Protein AF-A0A8I0HDG0-F1 (afdb_monomer)

Sequence (80 aa):
AVIGAGHAGIEAALASARLGCKTIIFTINNDAVGNCPCNPSIGGTAKGHLVREIDALGGEMGKTADECFLQMRMLNRGKG

pLDDT: mean 96.66, std 3.15, range [71.56, 98.5]

InterPro domains:
  IPR002218 tRNA uridine 5-carboxymethylaminomethyl modification enzyme MnmG-related [PTHR11806] (2-80)
  IPR036188 FAD/NAD(P)-binding domain superfamily [G3DSA:3.50.50.60] (1-80)
  IPR036188 FAD/NAD(P)-binding domain superfamily [SSF51905] (1-64)
  IPR040131 MnmG, N-terminal domain [PF01134] (2-80)

Structure (mmCIF, N/CA/C/O backbone):
data_AF-A0A8I0HDG0-F1
#
_entry.id   AF-A0A8I0HDG0-F1
#
loop_
_atom_site.group_PDB
_atom_site.id
_atom_site.type_symbol
_atom_site.label_atom_id
_atom_site.label_alt_id
_atom_site.label_comp_id
_atom_site.label_asym_id
_atom_site.label_entity_id
_atom_site.label_seq_id
_atom_site.pdbx_PDB_ins_code
_atom_site.Cartn_x
_atom_site.Cartn_y
_atom_site.Cartn_z
_atom_site.occupancy
_atom_site.B_iso_or_equiv
_atom_site.auth_seq_id
_atom_site.auth_comp_id
_atom_site.auth_asym_id
_atom_site.auth_atom_id
_atom_site.pdbx_PDB_model_num
ATOM 1 N N . ALA A 1 1 ? -4.108 -0.710 17.762 1.00 95.06 1 ALA A N 1
ATOM 2 C CA . ALA A 1 1 ? -3.648 0.642 17.386 1.00 95.06 1 ALA A CA 1
ATOM 3 C C . ALA A 1 1 ? -2.386 0.504 16.549 1.00 95.06 1 ALA A C 1
ATOM 5 O O . ALA A 1 1 ? -1.575 -0.355 16.871 1.00 95.06 1 ALA A O 1
ATOM 6 N N . VAL A 1 2 ? -2.237 1.303 15.495 1.00 98.12 2 VAL A N 1
ATOM 7 C CA . VAL A 1 2 ? -1.065 1.316 14.606 1.00 98.12 2 VAL A CA 1
ATOM 8 C C . VAL A 1 2 ? -0.363 2.663 14.753 1.00 98.12 2 VAL A C 1
ATOM 10 O O . VAL A 1 2 ? -1.027 3.698 14.751 1.00 98.12 2 VAL A O 1
ATOM 13 N N . ILE A 1 3 ? 0.960 2.658 14.916 1.00 98.19 3 ILE A N 1
ATOM 14 C CA . ILE A 1 3 ? 1.762 3.878 15.071 1.00 98.19 3 ILE A CA 1
ATOM 15 C C . ILE A 1 3 ? 2.550 4.121 13.784 1.00 98.19 3 ILE A C 1
ATOM 17 O O . ILE A 1 3 ? 3.392 3.310 13.406 1.00 98.19 3 ILE A O 1
ATOM 21 N N . GLY A 1 4 ? 2.280 5.252 13.137 1.00 97.81 4 GLY A N 1
ATOM 22 C CA . GLY A 1 4 ? 2.851 5.662 11.860 1.00 97.81 4 GLY A CA 1
ATOM 23 C C . GLY A 1 4 ? 1.936 5.335 10.679 1.00 97.81 4 GLY A C 1
ATOM 24 O O . GLY A 1 4 ? 1.501 4.199 10.520 1.00 97.81 4 GLY A O 1
ATOM 25 N N . ALA A 1 5 ? 1.694 6.324 9.813 1.00 97.56 5 ALA A N 1
ATOM 26 C CA . ALA A 1 5 ? 0.898 6.186 8.588 1.00 97.56 5 ALA A CA 1
ATOM 27 C C . ALA A 1 5 ? 1.757 6.162 7.308 1.00 97.56 5 ALA A C 1
ATOM 29 O O . ALA A 1 5 ? 1.406 6.742 6.281 1.00 97.56 5 ALA A O 1
ATOM 30 N N . GLY A 1 6 ? 2.910 5.491 7.379 1.00 97.25 6 GLY A N 1
ATOM 31 C CA . GLY A 1 6 ? 3.689 5.121 6.193 1.00 97.25 6 GLY A CA 1
ATOM 32 C C . GLY A 1 6 ? 3.137 3.857 5.523 1.00 97.25 6 GLY A C 1
ATOM 33 O O . GLY A 1 6 ? 2.182 3.262 6.016 1.00 97.25 6 GLY A O 1
ATOM 34 N N . HIS A 1 7 ? 3.783 3.397 4.448 1.00 97.62 7 HIS A N 1
ATOM 35 C CA . HIS A 1 7 ? 3.344 2.240 3.648 1.00 97.62 7 HIS A CA 1
ATOM 36 C C . HIS A 1 7 ? 2.962 1.005 4.488 1.00 97.62 7 HIS A C 1
ATOM 38 O O . HIS A 1 7 ? 1.880 0.455 4.327 1.00 97.62 7 HIS A O 1
ATOM 44 N N . ALA A 1 8 ? 3.814 0.608 5.440 1.00 97.88 8 ALA A N 1
ATOM 45 C CA . ALA A 1 8 ? 3.543 -0.541 6.309 1.00 97.88 8 ALA A CA 1
ATOM 46 C C . ALA A 1 8 ? 2.375 -0.297 7.282 1.00 97.88 8 ALA A C 1
ATOM 48 O O . ALA A 1 8 ? 1.581 -1.197 7.545 1.00 97.88 8 ALA A O 1
ATOM 49 N N . GLY A 1 9 ? 2.265 0.921 7.818 1.00 98.19 9 GLY A N 1
ATOM 50 C CA . GLY A 1 9 ? 1.213 1.281 8.765 1.00 98.19 9 GLY A CA 1
ATOM 51 C C . GLY A 1 9 ? -0.164 1.351 8.114 1.00 98.19 9 GLY A C 1
ATOM 52 O O . GLY A 1 9 ? -1.143 0.913 8.713 1.00 98.19 9 GLY A O 1
ATOM 53 N N . ILE A 1 10 ? -0.230 1.835 6.871 1.00 98.25 10 ILE A N 1
ATOM 54 C CA . ILE A 1 10 ? -1.459 1.859 6.072 1.00 98.25 10 ILE A CA 1
ATOM 55 C C . ILE A 1 10 ? -1.974 0.434 5.855 1.00 98.25 10 ILE A C 1
ATOM 57 O O . ILE A 1 10 ? -3.113 0.148 6.217 1.00 98.25 10 ILE A O 1
ATOM 61 N N . GLU A 1 11 ? -1.129 -0.476 5.363 1.00 98.50 11 GLU A N 1
ATOM 62 C CA . GLU A 1 11 ? -1.526 -1.874 5.144 1.00 98.50 11 GLU A CA 1
ATOM 63 C C . GLU A 1 11 ? -1.941 -2.563 6.453 1.00 98.50 11 GLU A C 1
ATOM 65 O O . GLU A 1 11 ? -2.986 -3.206 6.515 1.00 98.50 11 GLU A O 1
ATOM 70 N N . ALA A 1 12 ? -1.193 -2.366 7.546 1.00 98.50 12 ALA A N 1
ATOM 71 C CA . ALA A 1 12 ? -1.534 -2.942 8.849 1.00 98.50 12 ALA A CA 1
ATOM 72 C C . ALA A 1 12 ? -2.869 -2.409 9.410 1.00 98.50 12 ALA A C 1
ATOM 74 O O . ALA A 1 12 ? -3.675 -3.161 9.976 1.00 98.50 12 ALA A O 1
ATOM 75 N N . ALA A 1 13 ? -3.123 -1.106 9.268 1.00 98.44 13 ALA A N 1
ATOM 76 C CA . ALA A 1 13 ? -4.355 -0.487 9.737 1.00 98.44 13 ALA A CA 1
ATOM 77 C C . ALA A 1 13 ? -5.561 -0.948 8.909 1.00 98.44 13 ALA A C 1
ATOM 79 O O . ALA A 1 13 ? -6.584 -1.322 9.481 1.00 98.44 13 ALA A O 1
ATOM 80 N N . LEU A 1 14 ? -5.426 -0.990 7.584 1.00 98.38 14 LEU A N 1
ATOM 81 C CA . LEU A 1 14 ? -6.484 -1.455 6.691 1.00 98.38 14 LEU A CA 1
ATOM 82 C C . LEU A 1 14 ? -6.780 -2.941 6.884 1.00 98.38 14 LEU A C 1
ATOM 84 O O . LEU A 1 14 ? -7.949 -3.304 7.005 1.00 98.38 14 LEU A O 1
ATOM 88 N N . ALA A 1 15 ? -5.751 -3.785 6.985 1.00 98.38 15 ALA A N 1
ATOM 89 C CA . ALA A 1 15 ? -5.922 -5.213 7.231 1.00 98.38 15 ALA A CA 1
ATOM 90 C C . ALA A 1 15 ? -6.682 -5.464 8.543 1.00 98.38 15 ALA A C 1
ATOM 92 O O . ALA A 1 15 ? -7.696 -6.158 8.552 1.00 98.38 15 ALA A O 1
ATOM 93 N N . SER A 1 16 ? -6.252 -4.844 9.648 1.00 98.19 16 SER A N 1
ATOM 94 C CA . SER A 1 16 ? -6.934 -5.011 10.940 1.00 98.19 16 SER A CA 1
ATOM 95 C C . SER A 1 16 ? -8.372 -4.475 10.930 1.00 98.19 16 SER A C 1
ATOM 97 O O . SER A 1 16 ? -9.267 -5.142 11.448 1.00 98.19 16 SER A O 1
ATOM 99 N N . ALA A 1 17 ? -8.621 -3.320 10.302 1.00 98.38 17 ALA A N 1
ATOM 100 C CA . ALA A 1 17 ? -9.966 -2.758 10.184 1.00 98.38 17 ALA A CA 1
ATOM 101 C C . ALA A 1 17 ? -10.900 -3.656 9.350 1.00 98.38 17 ALA A C 1
ATOM 103 O O . ALA A 1 17 ? -12.040 -3.893 9.745 1.00 98.38 17 ALA A O 1
ATOM 104 N N . ARG A 1 18 ? -10.412 -4.209 8.230 1.00 98.00 18 ARG A N 1
ATOM 105 C CA . ARG A 1 18 ? -11.173 -5.118 7.349 1.00 98.00 18 ARG A CA 1
ATOM 106 C C . ARG A 1 18 ? -11.487 -6.461 8.004 1.00 98.00 18 ARG A C 1
ATOM 108 O O . ARG A 1 18 ? -12.522 -7.046 7.709 1.00 98.00 18 ARG A O 1
ATOM 115 N N . LEU A 1 19 ? -10.648 -6.910 8.936 1.00 97.88 19 LEU A N 1
ATOM 116 C CA . LEU A 1 19 ? -10.903 -8.086 9.774 1.00 97.88 19 LEU A CA 1
ATOM 117 C C . LEU A 1 19 ? -11.886 -7.813 10.932 1.00 97.88 19 LEU A C 1
ATOM 119 O O . LEU A 1 19 ? -12.092 -8.680 11.777 1.00 97.88 19 LEU A O 1
ATOM 123 N N . GLY A 1 20 ? -12.488 -6.620 10.999 1.00 98.00 20 GLY A N 1
ATOM 124 C CA . GLY A 1 20 ? -13.492 -6.266 12.006 1.00 98.00 20 GLY A CA 1
ATOM 125 C C . GLY A 1 20 ? -12.914 -5.805 13.346 1.00 98.00 20 GLY A C 1
ATOM 126 O O . GLY A 1 20 ? -13.657 -5.648 14.315 1.00 98.00 20 GLY A O 1
ATOM 127 N N . CYS A 1 21 ? -11.602 -5.565 13.432 1.00 98.31 21 CYS A N 1
ATOM 128 C CA . CYS A 1 21 ? -11.005 -5.017 14.646 1.00 98.31 21 CYS A CA 1
ATOM 129 C C . CYS A 1 21 ? -11.319 -3.522 14.775 1.00 98.31 21 CYS A C 1
ATOM 131 O O . CYS A 1 21 ? -11.321 -2.773 13.797 1.00 98.31 21 CYS A O 1
ATOM 133 N N . LYS A 1 22 ? -11.500 -3.049 16.015 1.00 98.38 22 LYS A N 1
ATOM 134 C CA . LYS A 1 22 ? -11.563 -1.611 16.299 1.00 98.38 22 LYS A CA 1
ATOM 135 C C . LYS A 1 22 ? -10.164 -1.003 16.160 1.00 98.38 22 LYS A C 1
ATOM 137 O O . LYS A 1 22 ? -9.379 -0.987 17.110 1.00 98.38 22 LYS A O 1
ATOM 142 N N . THR A 1 23 ? -9.857 -0.518 14.965 1.00 98.31 23 THR A N 1
ATOM 1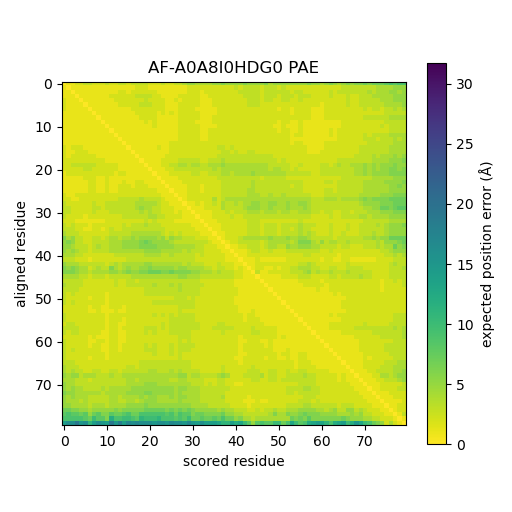43 C CA . THR A 1 23 ? -8.532 -0.007 14.612 1.00 98.31 23 THR A CA 1
ATOM 144 C C . THR A 1 23 ? -8.471 1.514 14.679 1.00 98.31 23 THR A C 1
ATOM 146 O O . THR A 1 23 ? -9.373 2.217 14.242 1.00 98.31 23 THR A O 1
ATOM 149 N N . ILE A 1 24 ? -7.360 2.019 15.213 1.00 98.12 24 ILE A N 1
ATOM 150 C CA . ILE A 1 24 ? -6.961 3.426 15.161 1.00 98.12 24 ILE A CA 1
ATOM 151 C C . ILE A 1 24 ? -5.516 3.492 14.669 1.00 98.12 24 ILE A C 1
ATOM 153 O O . ILE A 1 24 ? -4.691 2.668 15.086 1.00 98.12 24 ILE A O 1
ATOM 157 N N . ILE A 1 25 ? -5.227 4.449 13.790 1.00 98.25 25 ILE A N 1
ATOM 158 C CA . ILE A 1 25 ? -3.888 4.751 13.287 1.00 98.25 25 ILE A CA 1
ATOM 159 C C . ILE A 1 25 ? -3.477 6.143 13.763 1.00 98.25 25 ILE A C 1
ATOM 161 O O . ILE A 1 25 ? -4.261 7.086 13.699 1.00 98.25 25 ILE A O 1
ATOM 165 N N . PHE A 1 26 ? -2.250 6.257 14.258 1.00 98.12 26 PHE A N 1
ATOM 166 C CA . PHE A 1 26 ? -1.657 7.521 14.677 1.00 98.12 26 PHE A CA 1
ATOM 167 C C . PHE A 1 26 ? -0.565 7.926 13.694 1.00 98.12 26 PHE A C 1
ATOM 169 O O . PHE A 1 26 ? 0.222 7.089 13.256 1.00 98.12 26 PHE A O 1
ATOM 176 N N . THR A 1 27 ? -0.475 9.211 13.372 1.00 97.62 27 THR A N 1
ATOM 177 C CA . THR A 1 27 ? 0.604 9.773 12.555 1.00 97.62 27 THR A CA 1
ATOM 178 C C . THR A 1 27 ? 1.027 11.124 13.110 1.00 97.62 27 THR A C 1
ATOM 180 O O . THR A 1 27 ? 0.238 11.808 13.757 1.00 97.62 27 THR A O 1
ATOM 183 N N . ILE A 1 28 ? 2.286 11.493 12.875 1.00 97.38 28 ILE A N 1
ATOM 184 C CA . ILE A 1 28 ? 2.843 12.786 13.295 1.00 97.38 28 ILE A CA 1
ATOM 185 C C . ILE A 1 28 ? 2.329 13.907 12.379 1.00 97.38 28 ILE A C 1
ATOM 187 O O . ILE A 1 28 ? 2.158 15.036 12.823 1.00 97.38 28 ILE A O 1
ATOM 191 N N . ASN A 1 29 ? 2.067 13.592 11.107 1.00 96.44 29 ASN A N 1
ATOM 192 C CA . ASN A 1 29 ? 1.527 14.524 10.126 1.00 96.44 29 ASN A CA 1
ATOM 193 C C . ASN A 1 29 ? 0.525 13.799 9.212 1.00 96.44 29 ASN A C 1
ATOM 195 O O . ASN A 1 29 ? 0.858 12.762 8.631 1.00 96.44 29 ASN A O 1
ATOM 199 N N . ASN A 1 30 ? -0.684 14.348 9.088 1.00 95.38 30 ASN A N 1
ATOM 200 C CA . ASN A 1 30 ? -1.724 13.818 8.207 1.00 95.38 30 ASN A CA 1
ATOM 201 C C . ASN A 1 30 ? -1.425 14.084 6.724 1.00 95.38 30 ASN A C 1
ATOM 203 O O . ASN A 1 30 ? -1.789 13.264 5.887 1.00 95.38 30 ASN A O 1
ATOM 207 N N . ASP A 1 31 ? -0.697 15.153 6.397 1.00 96.88 31 ASP A N 1
ATOM 208 C CA . ASP A 1 31 ? -0.334 15.48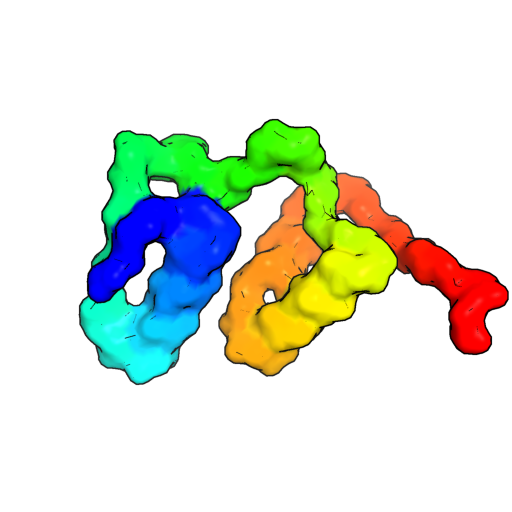2 5.011 1.00 96.88 31 ASP A CA 1
ATOM 209 C C . ASP A 1 31 ? 0.735 14.534 4.442 1.00 96.88 31 ASP A C 1
ATOM 211 O O . ASP A 1 31 ? 0.951 14.472 3.236 1.00 96.88 31 ASP A O 1
ATOM 215 N N . ALA A 1 32 ? 1.423 13.786 5.310 1.00 96.19 32 ALA A N 1
ATOM 216 C CA . ALA A 1 32 ? 2.499 12.870 4.934 1.00 96.19 32 ALA A CA 1
ATOM 217 C C . ALA A 1 32 ? 2.054 11.397 4.844 1.00 96.19 32 ALA A C 1
ATOM 219 O O . ALA A 1 32 ? 2.900 10.509 4.692 1.00 96.19 32 ALA A O 1
ATOM 220 N N . VAL A 1 33 ? 0.753 11.115 4.969 1.00 97.44 33 VAL A N 1
ATOM 221 C CA . VAL A 1 33 ? 0.208 9.753 4.871 1.00 97.44 33 VAL A CA 1
ATOM 222 C C . VAL A 1 33 ? 0.509 9.183 3.485 1.00 97.44 33 VAL A C 1
ATOM 224 O O . VAL A 1 33 ? 0.185 9.793 2.472 1.00 97.44 33 VAL A O 1
ATOM 227 N N . GLY A 1 34 ? 1.149 8.014 3.433 1.00 95.25 34 GLY A N 1
ATOM 228 C CA . GLY A 1 34 ? 1.472 7.349 2.163 1.00 95.25 34 GLY A CA 1
ATOM 229 C C . GLY A 1 34 ? 2.540 8.054 1.316 1.00 95.25 34 GLY A C 1
ATOM 230 O O . GLY A 1 34 ? 2.704 7.721 0.144 1.00 95.25 34 GLY A O 1
ATOM 231 N N . ASN A 1 35 ? 3.281 9.011 1.887 1.00 96.31 35 ASN A N 1
ATOM 232 C CA . ASN A 1 35 ? 4.349 9.706 1.173 1.00 96.31 35 ASN A CA 1
ATOM 233 C C . ASN A 1 35 ? 5.406 8.721 0.630 1.00 96.31 35 ASN A C 1
ATOM 235 O O . ASN A 1 35 ? 5.825 7.797 1.332 1.00 96.31 35 ASN A O 1
ATOM 239 N N . CYS A 1 36 ? 5.891 8.971 -0.590 1.00 94.56 36 CYS A N 1
ATOM 240 C CA . CYS A 1 36 ? 6.929 8.198 -1.279 1.00 94.56 36 CYS A CA 1
ATOM 241 C C . CYS A 1 36 ? 8.274 8.963 -1.275 1.00 94.56 36 CYS A C 1
ATOM 243 O O . CYS A 1 36 ? 8.646 9.555 -2.288 1.00 94.56 36 CYS A O 1
ATOM 245 N N . PRO A 1 37 ? 9.038 8.975 -0.162 1.00 93.38 37 PRO A N 1
ATOM 246 C CA . PRO A 1 37 ? 10.170 9.891 0.022 1.00 93.38 37 PRO A CA 1
ATOM 247 C C . PRO A 1 37 ? 11.418 9.558 -0.806 1.00 93.38 37 PRO A C 1
ATOM 249 O O . PRO A 1 37 ? 12.300 10.401 -0.936 1.00 93.38 37 PRO A O 1
ATOM 252 N N . CYS A 1 38 ? 11.546 8.331 -1.316 1.00 94.50 38 CYS A N 1
ATOM 253 C CA . CYS A 1 38 ? 12.757 7.893 -2.012 1.00 94.50 38 CYS A CA 1
ATOM 254 C C . CYS A 1 38 ? 12.639 8.045 -3.529 1.00 94.50 38 CYS A C 1
ATOM 256 O O . CYS A 1 38 ? 13.503 8.641 -4.166 1.00 94.50 38 CYS A O 1
ATOM 258 N N . ASN A 1 39 ? 11.594 7.471 -4.121 1.00 94.38 39 ASN A N 1
ATOM 259 C CA . ASN A 1 39 ? 11.329 7.558 -5.548 1.00 94.38 39 ASN A CA 1
ATOM 260 C C . ASN A 1 39 ? 9.821 7.457 -5.833 1.00 94.38 39 ASN A C 1
ATOM 262 O O . ASN A 1 39 ? 9.095 6.807 -5.079 1.00 94.38 39 ASN A O 1
ATOM 266 N N . PRO A 1 40 ? 9.338 8.064 -6.931 1.00 94.94 40 PRO A N 1
ATOM 267 C CA . PRO A 1 40 ? 7.930 8.014 -7.314 1.00 94.94 40 PRO A CA 1
ATOM 268 C C . PRO A 1 40 ? 7.642 6.738 -8.121 1.00 94.94 40 PRO A C 1
ATOM 270 O O . PRO A 1 40 ? 7.255 6.791 -9.287 1.00 94.94 40 PRO A O 1
ATOM 273 N N . SER A 1 41 ? 7.948 5.562 -7.568 1.00 95.88 41 SER A N 1
ATOM 274 C CA . SER A 1 41 ? 7.793 4.291 -8.288 1.00 95.88 41 SER A CA 1
ATOM 275 C C . SER A 1 41 ? 7.440 3.138 -7.357 1.00 95.88 41 SER A C 1
ATOM 277 O O . SER A 1 41 ? 8.153 2.868 -6.391 1.00 95.88 41 SER A O 1
ATOM 279 N N . ILE A 1 42 ? 6.389 2.401 -7.714 1.00 96.94 42 ILE A N 1
ATOM 280 C CA . ILE A 1 42 ? 5.965 1.173 -7.038 1.00 96.94 42 ILE A CA 1
ATOM 281 C C . ILE A 1 42 ? 6.311 -0.030 -7.923 1.00 96.94 42 ILE A C 1
ATOM 283 O O . ILE A 1 42 ? 6.083 -0.023 -9.131 1.00 96.94 42 ILE A O 1
ATOM 287 N N . GLY A 1 43 ? 6.899 -1.067 -7.325 1.00 96.19 43 GLY A N 1
ATOM 288 C CA . GLY A 1 43 ? 7.324 -2.276 -8.031 1.00 96.19 43 GLY A CA 1
ATOM 2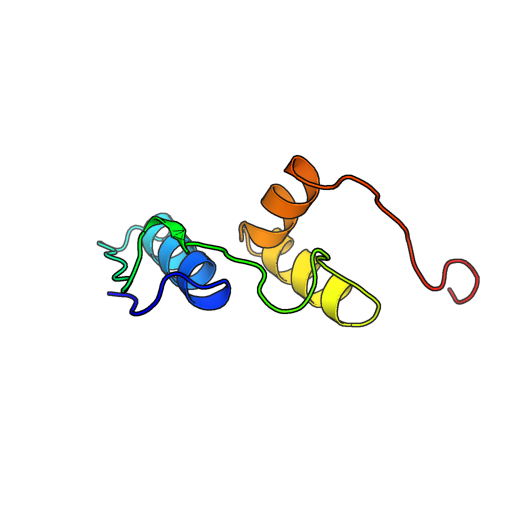89 C C . GLY A 1 43 ? 8.799 -2.278 -8.454 1.00 96.19 43 GLY A C 1
ATOM 290 O O . GLY A 1 43 ? 9.663 -1.690 -7.802 1.00 96.19 43 GLY A O 1
ATOM 291 N N . GLY A 1 44 ? 9.105 -3.042 -9.503 1.00 95.88 44 GLY A N 1
ATOM 292 C CA . GLY A 1 44 ? 10.464 -3.436 -9.897 1.00 95.88 44 GLY A CA 1
ATOM 293 C C . GLY A 1 44 ? 10.630 -4.958 -9.877 1.00 95.88 44 GLY A C 1
ATOM 294 O O . GLY A 1 44 ? 9.656 -5.680 -9.699 1.00 95.88 44 GLY A O 1
ATOM 295 N N . THR A 1 45 ? 11.852 -5.464 -10.038 1.00 93.56 45 THR A N 1
ATOM 296 C CA . THR A 1 45 ? 12.127 -6.910 -10.165 1.00 93.56 45 THR A CA 1
ATOM 297 C C . THR A 1 45 ? 11.623 -7.737 -8.983 1.00 93.56 45 THR A C 1
ATOM 299 O O . THR A 1 45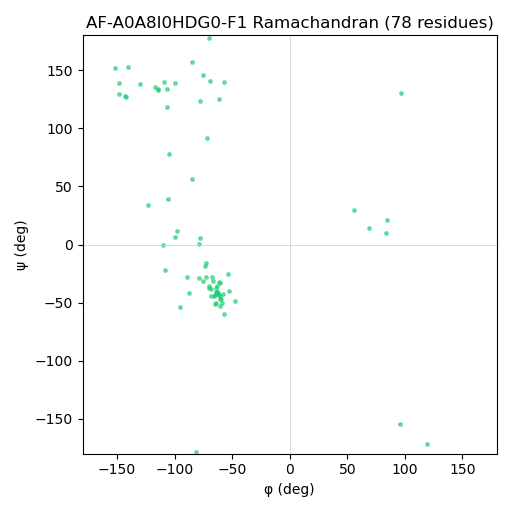 ? 10.794 -8.615 -9.170 1.00 93.56 45 THR A O 1
ATOM 302 N N . ALA A 1 46 ? 12.094 -7.465 -7.763 1.00 95.12 46 ALA A N 1
ATOM 303 C CA . ALA A 1 46 ? 11.624 -8.171 -6.565 1.00 95.12 46 ALA A CA 1
ATOM 304 C C . ALA A 1 46 ? 10.380 -7.500 -5.964 1.00 95.12 46 ALA A C 1
ATOM 306 O O . ALA A 1 46 ? 9.413 -8.158 -5.601 1.00 95.12 46 ALA A O 1
ATOM 307 N N . LYS A 1 47 ? 10.381 -6.164 -5.925 1.00 96.88 47 LYS A N 1
ATOM 308 C CA . LYS A 1 47 ? 9.297 -5.361 -5.348 1.00 96.88 47 LYS A CA 1
ATOM 309 C C . LYS A 1 47 ? 7.955 -5.581 -6.055 1.00 96.88 47 LYS A C 1
ATOM 311 O O . LYS A 1 47 ? 6.928 -5.534 -5.398 1.00 96.88 47 LYS A O 1
ATOM 316 N N . GLY A 1 48 ? 7.951 -5.832 -7.368 1.00 97.06 48 GLY A N 1
ATOM 317 C CA . GLY A 1 48 ? 6.728 -6.119 -8.121 1.00 97.06 48 GLY A CA 1
ATOM 318 C C . GLY A 1 48 ? 6.035 -7.406 -7.669 1.00 97.06 48 GLY A C 1
ATOM 319 O O . GLY A 1 48 ? 4.811 -7.426 -7.612 1.00 97.06 48 GLY A O 1
ATOM 320 N N . HIS A 1 49 ? 6.799 -8.434 -7.280 1.00 97.75 49 HIS A N 1
ATOM 321 C CA . HIS A 1 49 ? 6.237 -9.654 -6.694 1.00 97.75 49 HIS A CA 1
ATOM 322 C C . HIS A 1 49 ? 5.561 -9.349 -5.356 1.00 97.75 49 HIS A C 1
ATOM 324 O O . HIS A 1 49 ? 4.382 -9.638 -5.203 1.00 97.75 49 HIS A O 1
ATOM 330 N N . LEU A 1 50 ? 6.251 -8.642 -4.451 1.00 97.81 50 LEU A N 1
ATOM 331 C CA . LEU A 1 50 ? 5.686 -8.256 -3.152 1.00 97.81 50 LEU A CA 1
ATOM 332 C C . LEU A 1 50 ? 4.402 -7.429 -3.290 1.00 97.81 50 LEU A C 1
ATOM 334 O O . LEU A 1 50 ? 3.436 -7.676 -2.582 1.00 97.81 50 LEU A O 1
ATOM 338 N N . VAL A 1 51 ? 4.362 -6.469 -4.218 1.00 97.94 51 VAL A N 1
ATOM 339 C CA . VAL A 1 51 ? 3.154 -5.660 -4.459 1.00 97.94 51 VAL A CA 1
ATOM 340 C C . VAL A 1 51 ? 1.989 -6.540 -4.921 1.00 97.94 51 VAL A C 1
ATOM 342 O O . VAL A 1 51 ? 0.868 -6.357 -4.455 1.00 97.94 51 VAL A O 1
ATOM 345 N N . ARG A 1 52 ? 2.244 -7.515 -5.803 1.00 97.81 52 ARG A N 1
ATOM 346 C CA . ARG A 1 52 ? 1.220 -8.457 -6.282 1.00 97.8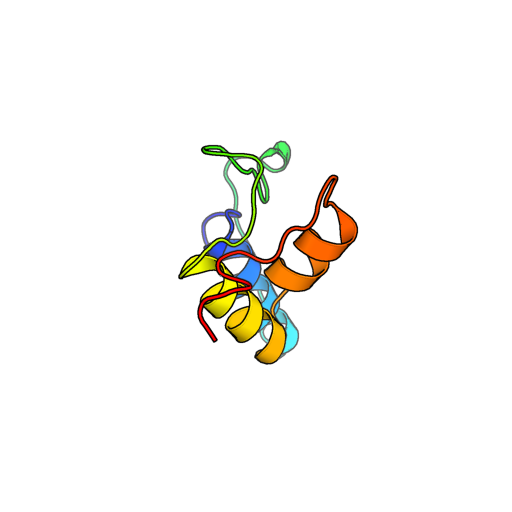1 52 ARG A CA 1
ATOM 347 C C . ARG A 1 52 ? 0.768 -9.436 -5.200 1.00 97.81 52 ARG A C 1
ATOM 349 O O . ARG A 1 52 ? -0.410 -9.765 -5.149 1.00 97.81 52 ARG A O 1
ATOM 356 N N . GLU A 1 53 ? 1.671 -9.870 -4.328 1.00 98.44 53 GLU A N 1
ATOM 357 C CA . GLU A 1 53 ? 1.336 -10.692 -3.161 1.00 98.44 53 GLU A CA 1
ATOM 358 C C . GLU A 1 53 ? 0.465 -9.915 -2.164 1.00 98.44 53 GLU A C 1
ATOM 360 O O . GLU A 1 53 ? -0.545 -10.438 -1.699 1.00 98.44 53 GLU A O 1
ATOM 365 N N . ILE A 1 54 ? 0.800 -8.649 -1.890 1.00 98.19 54 ILE A N 1
ATOM 366 C CA . ILE A 1 54 ? -0.009 -7.755 -1.047 1.00 98.19 54 ILE A CA 1
ATOM 367 C C . ILE A 1 54 ? -1.409 -7.579 -1.645 1.00 98.19 54 ILE A C 1
ATOM 369 O O . ILE A 1 54 ? -2.399 -7.715 -0.929 1.00 98.19 54 ILE A O 1
ATOM 373 N N . ASP A 1 55 ? -1.505 -7.321 -2.949 1.00 97.69 55 ASP A N 1
ATOM 374 C CA . ASP A 1 55 ? -2.784 -7.180 -3.650 1.00 97.69 55 ASP A CA 1
ATOM 375 C C . ASP A 1 55 ? -3.633 -8.462 -3.567 1.00 97.69 55 ASP A C 1
ATOM 377 O O . ASP A 1 55 ? -4.810 -8.407 -3.209 1.00 97.69 55 ASP A O 1
ATOM 381 N N . ALA A 1 56 ? -3.021 -9.634 -3.775 1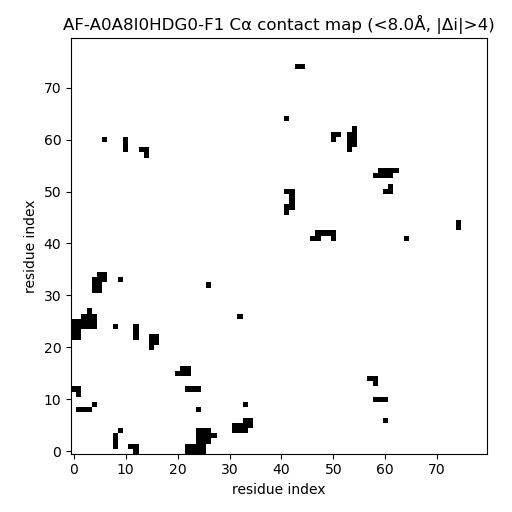.00 98.12 56 ALA A N 1
ATOM 382 C CA . ALA A 1 56 ? -3.692 -10.930 -3.645 1.00 98.12 5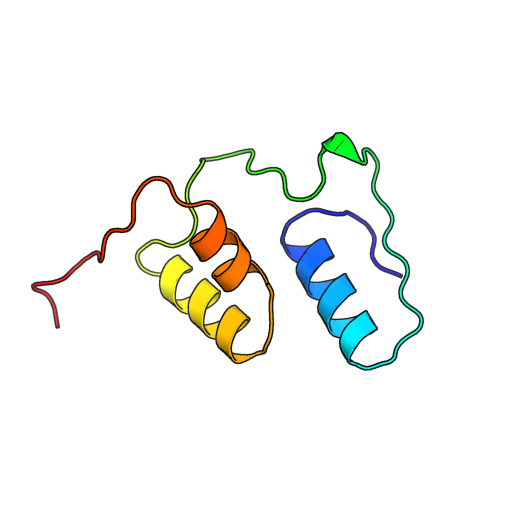6 ALA A CA 1
ATOM 383 C C . ALA A 1 56 ? -4.216 -11.204 -2.222 1.00 98.12 56 ALA A C 1
ATOM 385 O O . ALA A 1 56 ? -5.253 -11.846 -2.059 1.00 98.12 56 ALA A O 1
ATOM 386 N N . LEU A 1 57 ? -3.534 -10.693 -1.192 1.00 97.81 57 LEU A N 1
ATOM 387 C CA . LEU A 1 57 ? -3.981 -10.750 0.205 1.00 97.81 57 LEU A CA 1
ATOM 388 C C . LEU A 1 57 ? -5.050 -9.694 0.545 1.00 97.81 57 LEU A C 1
ATOM 390 O O . LEU A 1 57 ? -5.519 -9.636 1.682 1.00 97.81 57 LEU A O 1
ATOM 394 N N . GLY A 1 58 ? -5.455 -8.869 -0.423 1.00 97.06 58 GLY A N 1
ATOM 395 C CA . GLY A 1 58 ? -6.459 -7.825 -0.246 1.00 97.06 58 GLY A CA 1
ATOM 396 C C . GLY A 1 58 ? -5.903 -6.512 0.305 1.00 97.06 58 GLY A C 1
ATOM 397 O O . GLY A 1 58 ? -6.675 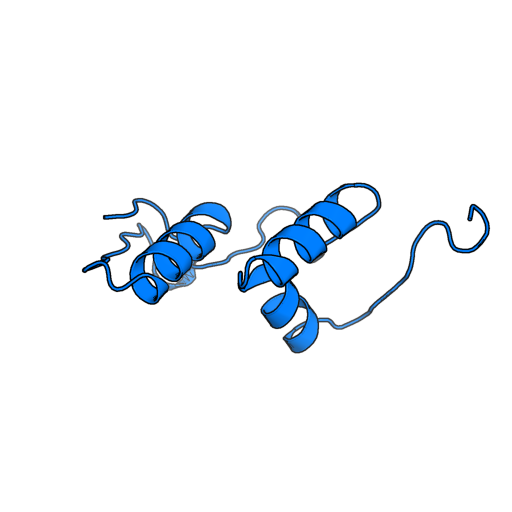-5.721 0.852 1.00 97.06 58 GLY A O 1
ATOM 398 N N . GLY A 1 59 ? -4.596 -6.274 0.177 1.00 98.06 59 GLY A N 1
ATOM 399 C CA . GLY A 1 59 ? -3.966 -4.986 0.470 1.00 98.06 59 GLY A CA 1
ATOM 400 C C . GLY A 1 59 ? -4.321 -3.896 -0.547 1.00 98.06 59 GLY A C 1
ATOM 401 O O . GLY A 1 59 ? -5.065 -4.126 -1.509 1.00 98.06 59 GLY A O 1
ATOM 402 N N . GLU A 1 60 ? -3.814 -2.685 -0.320 1.00 98.00 60 GLU A N 1
ATOM 403 C CA . GLU A 1 60 ? -4.137 -1.509 -1.147 1.00 98.00 60 GLU A CA 1
ATOM 404 C C . GLU A 1 60 ? -3.001 -1.037 -2.050 1.00 98.00 60 GLU A C 1
ATOM 406 O O . GLU A 1 60 ? -3.270 -0.419 -3.076 1.00 98.00 60 GLU A O 1
ATOM 411 N N . MET A 1 61 ? -1.746 -1.369 -1.746 1.00 98.06 61 MET A N 1
ATOM 412 C CA . MET A 1 61 ? -0.582 -0.873 -2.485 1.00 98.06 61 MET A CA 1
ATOM 413 C C . MET A 1 61 ? -0.673 -1.108 -4.000 1.00 98.06 61 MET A C 1
ATOM 415 O O . MET A 1 61 ? -0.298 -0.226 -4.770 1.00 98.06 61 MET A O 1
ATOM 419 N N . GLY A 1 62 ? -1.169 -2.275 -4.428 1.00 97.31 62 GLY A N 1
ATOM 420 C CA . GLY A 1 62 ? -1.380 -2.587 -5.844 1.00 97.31 62 GLY A CA 1
ATOM 421 C C . GLY A 1 62 ? -2.443 -1.695 -6.485 1.00 97.31 62 GLY A C 1
ATOM 422 O O . GLY A 1 62 ? -2.166 -1.040 -7.486 1.00 97.31 62 GLY A O 1
ATOM 423 N N . LYS A 1 63 ? -3.620 -1.598 -5.857 1.00 97.50 63 LYS A N 1
ATOM 424 C CA . LYS A 1 63 ? -4.742 -0.779 -6.339 1.00 97.50 63 LYS A CA 1
ATOM 425 C C . LYS A 1 63 ? -4.383 0.701 -6.429 1.00 97.50 63 LYS A C 1
ATOM 427 O O . LYS A 1 63 ? -4.593 1.319 -7.463 1.00 97.50 63 LYS A O 1
ATOM 432 N N . THR A 1 64 ? -3.764 1.255 -5.386 1.00 96.88 64 THR A N 1
ATOM 433 C CA . THR A 1 64 ? -3.349 2.665 -5.373 1.00 96.88 64 THR A CA 1
ATOM 434 C C . THR A 1 64 ? -2.282 2.953 -6.430 1.00 96.88 64 THR A C 1
ATOM 436 O O . THR A 1 64 ? -2.307 4.009 -7.061 1.00 96.88 64 THR A O 1
ATOM 439 N N . ALA A 1 65 ? -1.350 2.020 -6.660 1.00 96.81 65 ALA A N 1
ATOM 440 C CA . ALA A 1 65 ? -0.372 2.162 -7.735 1.00 96.81 65 ALA A CA 1
ATOM 441 C C . ALA A 1 65 ? -1.045 2.156 -9.115 1.00 96.81 65 ALA A C 1
ATOM 443 O O . ALA A 1 65 ? -0.677 2.975 -9.956 1.00 96.81 65 ALA A O 1
ATOM 444 N N . ASP A 1 66 ? -2.039 1.287 -9.322 1.00 96.75 66 ASP A N 1
ATOM 445 C CA . ASP A 1 66 ? -2.819 1.204 -10.560 1.00 96.75 66 ASP A CA 1
ATOM 446 C C . ASP A 1 66 ? -3.680 2.466 -10.800 1.00 96.75 66 ASP A C 1
ATOM 448 O O . ASP A 1 66 ? -3.862 2.882 -11.940 1.00 96.75 66 ASP A O 1
ATOM 452 N N . GLU A 1 67 ? -4.161 3.135 -9.753 1.00 97.75 67 GLU A N 1
ATOM 453 C CA . GLU A 1 67 ? -4.931 4.384 -9.884 1.00 97.75 67 GLU A CA 1
ATOM 454 C C . GLU A 1 67 ? -4.055 5.622 -10.139 1.00 97.75 67 GLU A C 1
ATOM 456 O O . GLU A 1 67 ? -4.505 6.581 -10.767 1.00 97.75 67 GLU A O 1
ATOM 461 N N . CYS A 1 68 ? -2.808 5.620 -9.653 1.00 96.31 68 CYS A N 1
ATOM 462 C CA . CYS A 1 68 ? -1.946 6.808 -9.630 1.00 96.31 68 CYS A CA 1
ATOM 463 C C . CYS A 1 68 ? -0.754 6.754 -10.601 1.00 96.31 68 CYS A C 1
ATOM 465 O O . CYS A 1 68 ? 0.056 7.688 -10.618 1.00 96.31 68 CYS A O 1
ATOM 467 N N . PHE A 1 69 ? -0.571 5.680 -11.379 1.00 95.75 69 PHE A N 1
ATOM 468 C CA . PHE A 1 69 ? 0.596 5.587 -12.257 1.00 95.75 69 PHE A CA 1
ATOM 469 C C . PHE A 1 69 ? 0.526 6.583 -13.419 1.00 95.75 69 PHE A C 1
ATOM 471 O O . PHE A 1 69 ? -0.492 6.757 -14.080 1.00 95.75 69 PHE A O 1
ATOM 478 N N . LEU A 1 70 ? 1.677 7.170 -13.743 1.00 97.50 70 LEU A N 1
ATOM 479 C CA . LEU A 1 70 ? 1.880 7.880 -15.010 1.00 97.50 70 LEU A CA 1
ATOM 480 C C . LEU A 1 70 ? 2.394 6.941 -16.110 1.00 97.50 70 LEU A C 1
ATOM 482 O O . LEU A 1 70 ? 2.168 7.170 -17.294 1.00 97.50 70 LEU A O 1
ATOM 486 N N . GLN A 1 71 ? 3.103 5.876 -15.723 1.00 97.62 71 GLN A N 1
ATOM 487 C CA . GLN A 1 71 ? 3.681 4.899 -16.638 1.00 97.62 71 GLN A CA 1
ATOM 488 C C . GLN A 1 71 ? 3.720 3.505 -16.001 1.00 97.62 71 GLN A C 1
ATOM 490 O O . GLN A 1 71 ? 4.148 3.355 -14.858 1.00 97.62 71 GLN A O 1
ATOM 495 N N . MET A 1 72 ? 3.391 2.474 -16.785 1.00 95.94 72 MET A N 1
ATOM 496 C CA . MET A 1 72 ? 3.558 1.067 -16.414 1.00 95.94 72 MET A CA 1
ATOM 497 C C . MET A 1 72 ? 4.556 0.374 -17.354 1.00 95.94 72 MET A C 1
ATOM 499 O O . MET A 1 72 ? 4.505 0.543 -18.574 1.00 95.94 72 MET A O 1
ATOM 503 N N . ARG A 1 73 ? 5.484 -0.423 -16.806 1.00 96.06 73 ARG A N 1
ATOM 504 C CA . ARG A 1 73 ? 6.454 -1.196 -17.600 1.00 96.06 73 ARG A CA 1
ATOM 505 C C . ARG A 1 73 ? 6.731 -2.556 -16.972 1.00 96.06 73 ARG A C 1
ATOM 507 O O . ARG A 1 73 ? 7.168 -2.639 -15.830 1.00 96.06 73 ARG A O 1
ATOM 514 N N . MET A 1 74 ? 6.597 -3.614 -17.770 1.00 96.00 74 MET A N 1
ATOM 515 C CA . MET A 1 74 ? 7.097 -4.939 -17.405 1.00 96.00 74 MET A CA 1
ATOM 516 C C . MET A 1 74 ? 8.616 -5.009 -17.620 1.00 96.00 74 MET A C 1
ATOM 518 O O . MET A 1 74 ? 9.109 -4.753 -18.725 1.00 96.00 74 MET A O 1
ATOM 522 N N . LEU A 1 75 ? 9.361 -5.348 -16.566 1.00 96.19 75 LEU A N 1
ATOM 523 C CA . LEU A 1 75 ? 10.805 -5.589 -16.631 1.00 96.19 75 LEU A CA 1
ATOM 524 C C . LEU A 1 75 ? 11.082 -7.036 -17.061 1.00 96.19 75 LEU A C 1
ATOM 526 O O . LEU A 1 75 ? 10.234 -7.904 -16.902 1.00 96.19 75 LEU A O 1
ATOM 530 N N . ASN A 1 76 ? 12.271 -7.302 -17.612 1.00 95.75 76 ASN A N 1
ATOM 531 C CA . ASN A 1 76 ? 12.715 -8.656 -17.984 1.00 95.75 76 ASN A CA 1
ATOM 532 C C . ASN A 1 76 ? 11.792 -9.429 -18.955 1.00 95.75 76 ASN A C 1
ATOM 534 O O . ASN A 1 76 ? 11.806 -10.653 -18.958 1.00 95.75 76 ASN A O 1
ATOM 538 N N . ARG A 1 77 ? 11.055 -8.744 -19.845 1.00 94.44 77 ARG A N 1
ATOM 539 C CA . ARG A 1 77 ? 10.131 -9.381 -20.815 1.00 94.44 77 ARG A CA 1
ATOM 540 C C . ARG A 1 77 ? 10.751 -10.479 -21.694 1.00 94.44 77 ARG A C 1
ATOM 542 O O . ARG A 1 77 ? 10.018 -11.320 -22.188 1.00 94.44 77 ARG A O 1
ATOM 549 N N . GLY A 1 78 ? 12.065 -10.450 -21.917 1.00 95.69 78 GLY A N 1
ATOM 550 C CA . GLY A 1 78 ? 12.787 -11.452 -22.712 1.00 95.69 78 GLY A CA 1
ATOM 551 C C . GLY A 1 78 ? 13.481 -12.546 -21.895 1.00 95.69 78 GLY A C 1
ATOM 552 O O . GLY A 1 78 ? 14.334 -13.230 -22.445 1.00 95.69 78 GLY A O 1
ATOM 553 N N . LYS A 1 79 ? 13.202 -12.662 -20.591 1.00 91.75 79 LYS A N 1
ATOM 554 C CA . LYS A 1 79 ? 13.871 -13.604 -19.673 1.00 91.75 79 LYS A CA 1
ATOM 555 C C . LYS A 1 79 ? 12.880 -14.542 -18.971 1.00 91.75 79 LYS A C 1
ATOM 557 O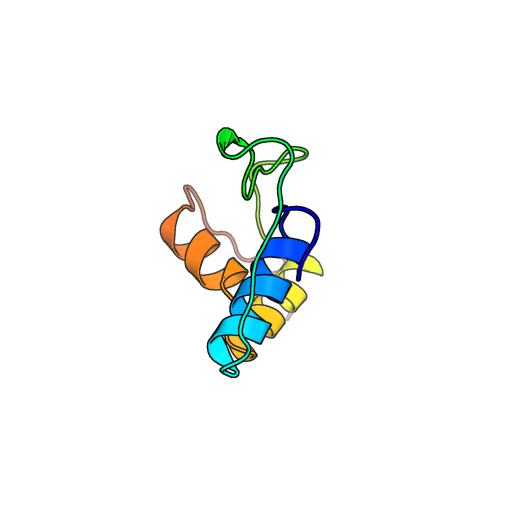 O . LYS A 1 79 ? 13.070 -14.819 -17.792 1.00 91.75 79 LYS A O 1
ATOM 562 N N . GLY A 1 80 ? 11.807 -14.915 -19.674 1.00 71.56 80 GLY A N 1
ATOM 563 C CA . GLY A 1 80 ? 10.816 -15.879 -19.185 1.00 71.56 80 GLY A CA 1
ATOM 564 C C . GLY A 1 80 ? 11.474 -17.189 -18.792 1.00 71.56 80 GLY A C 1
ATOM 565 O O . GLY A 1 80 ? 12.196 -17.734 -19.655 1.00 71.56 80 GLY A O 1
#

Solvent-accessible surface area (backbone atoms only — not comparable to full-atom values): 5081 Å² total; per-residue (Å²): 113,35,82,40,39,40,70,70,32,46,45,53,40,50,53,42,38,76,72,70,45,93,62,48,76,42,59,98,51,80,91,53,53,61,60,63,89,86,54,100,73,86,53,57,88,68,48,36,54,54,36,51,52,39,34,75,74,68,44,52,71,37,59,54,46,71,74,67,59,92,76,88,81,84,76,69,80,90,68,124

Foldseek 3Di:
DFEAQEPVSQQVQVVCVVVVHPGDYDHPDPVCRHPDVPDPDQDDDVRVVVQVVCVVVVGCSVVVCVVDDPDDDDPPPVPD

Secondary structure (DSSP, 8-state):
-EE--SHHHHHHHHHHHHTT----EE-S-STTTT---S-S----TTHHHHHHHHHHTT-SHHHHHHHH-S----S-TT--

Mean predicted aligned error: 2.63 Å

Organism: NCBI:txid611301

Radius of gyration: 14.38 Å; Cα contacts (8 Å, |Δi|>4): 73; chains: 1; bounding box: 27×31×40 Å